Protein 4ER8 (pdb70)

Radius of gyration: 15.3 Å; Cα contacts (8 Å, |Δi|>4): 246; chains: 1; bounding box: 38×40×33 Å

CATH classification: 3.30.70.1290

Structure (mmCIF, N/CA/C/O backbone):
data_4ER8
#
_entry.id   4ER8
#
_cell.length_a   100.830
_cell.length_b   60.300
_cell.length_c   70.780
_cell.angle_alpha   90.00
_cell.angle_beta   90.00
_cell.angle_gamma   90.00
#
_symmetry.space_group_name_H-M   'P 21 21 2'
#
loop_
_entity.id
_entity.type
_entity.pdbx_description
1 polymer 'TnpArep for protein'
2 polymer 'DNA (32-MER)'
3 non-polymer 'NICKEL (II) ION'
4 water water
#
loop_
_atom_site.group_PDB
_atom_site.id
_atom_site.type_symbol
_atom_site.label_atom_id
_atom_site.label_alt_id
_atom_site.label_comp_id
_atom_site.label_asym_id
_atom_site.label_entity_id
_atom_site.label_seq_id
_atom_site.pdbx_PDB_ins_code
_atom_site.Cartn_x
_atom_site.Cartn_y
_atom_site.Cartn_z
_atom_site.occupancy
_atom_site.B_iso_or_equiv
_atom_site.auth_seq_id
_atom_site.auth_comp_id
_atom_site.auth_asym_id
_atom_site.auth_atom_id
_atom_site.pdbx_PDB_model_num
ATOM 1 N N . MET A 1 1 ? 4.561 -32.420 -33.827 1.00 62.43 1 MET A N 1
ATOM 2 C CA . MET A 1 1 ? 5.884 -32.948 -33.361 1.00 62.73 1 MET A CA 1
ATOM 3 C C . MET A 1 1 ? 7.131 -32.202 -33.992 1.00 60.93 1 MET A C 1
ATOM 4 O O . MET A 1 1 ? 7.094 -31.887 -35.223 1.00 61.42 1 MET A O 1
ATOM 9 N N . SER A 1 2 ? 8.191 -31.916 -33.181 1.00 56.89 2 SER A N 1
ATOM 10 C CA . SER A 1 2 ? 9.402 -31.167 -33.660 1.00 53.11 2 SER A CA 1
ATOM 11 C C . SER A 1 2 ? 10.457 -32.062 -34.308 1.00 51.31 2 SER A C 1
ATOM 12 O O . SER A 1 2 ? 10.376 -33.284 -34.172 1.00 50.97 2 SER A O 1
ATOM 15 N N . GLU A 1 3 ? 11.436 -31.470 -35.002 1.00 48.81 3 GLU A N 1
ATOM 16 C CA . GLU A 1 3 ? 12.385 -32.267 -35.796 1.00 47.43 3 GLU A CA 1
ATOM 17 C C . GLU A 1 3 ? 13.791 -31.732 -35.678 1.00 45.42 3 GLU A C 1
ATOM 18 O O . GLU A 1 3 ? 14.722 -32.276 -36.287 1.00 44.80 3 GLU A O 1
ATOM 24 N N . TYR A 1 4 ? 13.970 -30.634 -34.966 1.00 42.91 4 TYR A N 1
ATOM 25 C CA . TYR A 1 4 ? 15.308 -30.058 -34.937 1.00 40.68 4 TYR A CA 1
ATOM 26 C C . TYR A 1 4 ? 16.273 -30.945 -34.142 1.00 40.57 4 TYR A C 1
ATOM 27 O O . TYR A 1 4 ? 15.858 -31.749 -33.288 1.00 40.29 4 TYR A O 1
ATOM 36 N N . ARG A 1 5 ? 17.562 -30.780 -34.422 1.00 39.68 5 ARG A N 1
ATOM 37 C CA . ARG A 1 5 ? 18.586 -31.459 -33.682 1.00 39.47 5 ARG A CA 1
ATOM 38 C C . ARG A 1 5 ? 19.520 -30.434 -33.051 1.00 39.51 5 ARG A C 1
ATOM 39 O O . ARG A 1 5 ? 20.024 -29.565 -33.746 1.00 39.25 5 ARG A O 1
ATOM 47 N N . ARG A 1 6 ? 19.762 -30.537 -31.738 1.00 39.58 6 ARG A N 1
ATOM 48 C CA . ARG A 1 6 ? 20.594 -29.560 -31.072 1.00 39.41 6 ARG A CA 1
ATOM 49 C C . ARG A 1 6 ? 21.954 -29.521 -31.753 1.00 40.69 6 ARG A C 1
ATOM 50 O O . ARG A 1 6 ? 22.523 -30.542 -32.135 1.00 41.32 6 ARG A O 1
ATOM 58 N N . TYR A 1 7 ? 22.466 -28.330 -31.966 1.00 41.19 7 TYR A N 1
ATOM 59 C CA . TYR A 1 7 ? 23.732 -28.241 -32.625 1.00 42.66 7 TYR A CA 1
ATOM 60 C C . TYR A 1 7 ? 24.784 -28.087 -31.512 1.00 41.83 7 TYR A C 1
ATOM 61 O O . TYR A 1 7 ? 24.951 -27.016 -30.929 1.00 41.75 7 TYR A O 1
ATOM 70 N N . TYR A 1 8 ? 25.453 -29.193 -31.195 1.00 40.85 8 TYR A N 1
ATOM 71 C CA . TYR A 1 8 ? 26.408 -29.205 -30.074 1.00 40.36 8 TYR A CA 1
ATOM 72 C C . TYR A 1 8 ? 27.828 -29.037 -30.556 1.00 40.57 8 TYR A C 1
ATOM 73 O O . TYR A 1 8 ? 28.301 -29.784 -31.408 1.00 40.32 8 TYR A O 1
ATOM 82 N N . ILE A 1 9 ? 28.506 -28.035 -30.022 1.00 41.33 9 ILE A N 1
ATOM 83 C CA . ILE A 1 9 ? 29.903 -27.845 -30.382 1.00 42.14 9 ILE A CA 1
ATOM 84 C C . ILE A 1 9 ? 30.585 -27.287 -29.176 1.00 41.84 9 ILE A C 1
ATOM 85 O O . ILE A 1 9 ? 30.110 -26.331 -28.581 1.00 41.35 9 ILE A O 1
ATOM 90 N N . LYS A 1 10 ? 31.694 -27.907 -28.795 1.00 42.53 10 LYS A N 1
ATOM 91 C CA . LYS A 1 10 ? 32.382 -27.466 -27.573 1.00 43.42 10 LYS A CA 1
ATOM 92 C C . LYS A 1 10 ? 32.984 -26.082 -27.756 1.00 42.51 10 LYS A C 1
ATOM 93 O O . LYS A 1 10 ? 33.534 -25.792 -28.800 1.00 42.40 10 LYS A O 1
ATOM 99 N N . GLY A 1 11 ? 32.850 -25.245 -26.727 1.00 42.43 11 GLY A N 1
ATOM 100 C CA . GLY A 1 11 ? 33.301 -23.853 -26.730 1.00 41.69 11 GLY A CA 1
ATOM 101 C C . GLY A 1 11 ? 32.394 -22.884 -27.487 1.00 41.47 11 GLY A C 1
ATOM 102 O O . GLY A 1 11 ? 32.673 -21.686 -27.566 1.00 41.56 11 GLY A O 1
ATOM 103 N N . GLY A 1 12 ? 31.287 -23.407 -28.016 1.00 41.29 12 GLY A N 1
ATOM 104 C CA . GLY A 1 12 ? 30.452 -22.695 -28.965 1.00 39.88 12 GLY A CA 1
ATOM 105 C C . GLY A 1 12 ? 29.689 -21.509 -28.432 1.00 39.04 12 GLY A C 1
ATOM 106 O O . GLY A 1 12 ? 29.552 -21.328 -27.221 1.00 39.12 12 GLY A O 1
ATOM 107 N N . THR A 1 13 ? 29.169 -20.718 -29.367 1.00 37.80 13 THR A N 1
ATOM 108 C CA . THR A 1 13 ? 28.386 -19.570 -29.039 1.00 36.16 13 THR A CA 1
ATOM 109 C C . THR A 1 13 ? 27.031 -19.792 -29.671 1.00 35.99 13 THR A C 1
ATOM 110 O O . THR A 1 13 ? 26.957 -20.309 -30.785 1.00 36.93 13 THR A O 1
ATOM 114 N N . TRP A 1 14 ? 25.957 -19.429 -28.975 1.00 34.87 14 TRP A N 1
ATOM 115 C CA . TRP A 1 14 ? 24.625 -19.617 -29.507 1.00 34.03 14 TRP A CA 1
ATOM 116 C C . TRP A 1 14 ? 23.667 -18.508 -29.081 1.00 34.22 14 TRP A C 1
ATOM 117 O O . TRP A 1 14 ? 23.901 -17.778 -28.093 1.00 33.71 14 TRP A O 1
ATOM 128 N N . PHE A 1 15 ? 22.556 -18.447 -29.823 1.00 33.77 15 PHE A N 1
ATOM 129 C CA . PHE A 1 15 ? 21.467 -17.515 -29.602 1.00 32.43 15 PHE A CA 1
ATOM 130 C C . PHE A 1 15 ? 20.272 -18.365 -29.196 1.00 32.45 15 PHE A C 1
ATOM 131 O O . PHE A 1 15 ? 20.078 -19.447 -29.786 1.00 32.38 15 PHE A O 1
ATOM 139 N N . PHE A 1 16 ? 19.475 -17.885 -28.233 1.00 31.06 16 PHE A N 1
ATOM 140 C CA . PHE A 1 16 ? 18.364 -18.669 -27.711 1.00 31.11 16 PHE A CA 1
ATOM 141 C C . PHE A 1 16 ? 17.162 -17.781 -27.503 1.00 32.10 16 PHE A C 1
ATOM 142 O O . PHE A 1 16 ? 17.308 -16.583 -27.339 1.00 33.01 16 PHE A O 1
ATOM 150 N N . THR A 1 17 ? 15.973 -18.374 -27.504 1.00 32.93 17 THR A N 1
ATOM 151 C CA . THR A 1 17 ? 14.718 -17.649 -27.326 1.00 33.53 17 THR A CA 1
ATOM 152 C C . THR A 1 17 ? 13.940 -18.576 -26.427 1.00 34.98 17 THR A C 1
ATOM 153 O O . THR A 1 17 ? 13.737 -19.781 -26.748 1.00 35.34 17 THR A O 1
ATOM 157 N N . VAL A 1 18 ? 13.553 -18.057 -25.261 1.00 35.47 18 VAL A N 1
ATOM 158 C CA . VAL A 1 18 ? 12.750 -18.829 -24.323 1.00 35.99 18 VAL A CA 1
ATOM 159 C C . VAL A 1 18 ? 11.465 -18.022 -24.063 1.00 37.68 18 VAL A C 1
ATOM 160 O O . VAL A 1 18 ? 11.494 -16.818 -23.718 1.00 38.17 18 VAL A O 1
ATOM 164 N N . ASN A 1 19 ? 10.334 -18.677 -24.286 1.00 38.82 19 ASN A N 1
ATOM 165 C CA . ASN A 1 19 ? 9.056 -18.028 -24.162 1.00 39.32 19 ASN A CA 1
ATOM 166 C C . ASN A 1 19 ? 8.295 -18.560 -22.991 1.00 40.23 19 ASN A C 1
ATOM 167 O O . ASN A 1 19 ? 8.332 -19.750 -22.675 1.00 39.45 19 ASN A O 1
ATOM 172 N N . LEU A 1 20 ? 7.586 -17.644 -22.349 1.00 42.26 20 LEU A N 1
ATOM 173 C CA . LEU A 1 20 ? 6.577 -17.987 -21.382 1.00 43.72 20 LEU A CA 1
ATOM 174 C C . LEU A 1 20 ? 5.396 -18.458 -22.222 1.00 45.46 20 LEU A C 1
ATOM 175 O O . LEU A 1 20 ? 5.136 -17.898 -23.330 1.00 45.29 20 LEU A O 1
ATOM 180 N N . ARG A 1 21 ? 4.724 -19.497 -21.713 1.00 46.97 21 ARG A N 1
ATOM 181 C CA . ARG A 1 21 ? 3.526 -20.090 -22.319 1.00 48.97 21 ARG A CA 1
ATOM 182 C C . ARG A 1 21 ? 2.388 -19.073 -22.568 1.00 49.62 21 ARG A C 1
ATOM 183 O O . ARG A 1 21 ? 1.761 -19.099 -23.613 1.00 49.21 21 ARG A O 1
ATOM 191 N N . ASN A 1 22 ? 2.184 -18.162 -21.614 1.00 51.60 22 ASN A N 1
ATOM 192 C CA . ASN A 1 22 ? 1.069 -17.184 -21.591 1.00 52.72 22 ASN A CA 1
ATOM 193 C C . ASN A 1 22 ? 1.432 -15.775 -22.154 1.00 53.71 22 ASN A C 1
ATOM 194 O O . ASN A 1 22 ? 2.241 -15.031 -21.581 1.00 53.44 22 ASN A O 1
ATOM 199 N N . ARG A 1 23 ? 0.808 -15.435 -23.286 1.00 55.30 23 ARG A N 1
ATOM 200 C CA . ARG A 1 23 ? 1.065 -14.197 -24.018 1.00 56.61 23 ARG A CA 1
ATOM 201 C C . ARG A 1 23 ? 0.877 -12.951 -23.179 1.00 57.16 23 ARG A C 1
ATOM 202 O O . ARG A 1 23 ? 1.611 -11.999 -23.387 1.00 57.89 23 ARG A O 1
ATOM 210 N N . ARG A 1 24 ? -0.130 -12.924 -22.299 1.00 57.27 24 ARG A N 1
ATOM 211 C CA . ARG A 1 24 ? -0.440 -11.718 -21.501 1.00 57.72 24 ARG A CA 1
ATOM 212 C C . ARG A 1 24 ? 0.338 -11.677 -20.176 1.00 57.03 24 ARG A C 1
ATOM 213 O O . ARG A 1 24 ? 0.104 -10.786 -19.354 1.00 57.10 24 ARG A O 1
ATOM 221 N N . SER A 1 25 ? 1.230 -12.641 -19.943 1.00 56.01 25 SER A N 1
ATOM 222 C CA . SER A 1 25 ? 2.026 -12.655 -18.707 1.00 54.98 25 SER A CA 1
ATOM 223 C C . SER A 1 25 ? 2.996 -11.488 -18.638 1.00 54.81 25 SER A C 1
ATOM 224 O O . SER A 1 25 ? 3.381 -10.943 -19.670 1.00 54.95 25 SER A O 1
ATOM 227 N N . GLN A 1 26 ? 3.372 -11.083 -17.426 1.00 55.02 26 GLN A N 1
ATOM 228 C CA . GLN A 1 26 ? 4.413 -10.044 -17.221 1.00 54.85 26 GLN A CA 1
ATOM 229 C C . GLN A 1 26 ? 5.313 -10.477 -16.117 1.00 54.64 26 GLN A C 1
ATOM 230 O O . GLN A 1 26 ? 6.061 -9.678 -15.523 1.00 55.00 26 GLN A O 1
ATOM 236 N N . LEU A 1 27 ? 5.223 -11.770 -15.861 1.00 53.80 27 LEU A N 1
ATOM 237 C CA . LEU A 1 27 ? 5.978 -12.430 -14.874 1.00 53.35 27 LEU A CA 1
ATOM 238 C C . LEU A 1 27 ? 7.508 -12.256 -14.987 1.00 53.60 27 LEU A C 1
ATOM 239 O O . LEU A 1 27 ? 8.178 -12.154 -13.974 1.00 54.24 27 LEU A O 1
ATOM 244 N N . LEU A 1 28 ? 8.090 -12.243 -16.186 1.00 54.21 28 LEU A N 1
ATOM 245 C CA . LEU A 1 28 ? 9.561 -12.204 -16.280 1.00 54.44 28 LEU A CA 1
ATOM 246 C C . LEU A 1 28 ? 10.050 -10.808 -15.877 1.00 55.70 28 LEU A C 1
ATOM 247 O O . LEU A 1 28 ? 11.204 -10.582 -15.488 1.00 54.88 28 LEU A O 1
ATOM 252 N N . THR A 1 29 ? 9.119 -9.878 -15.946 1.00 57.41 29 THR A N 1
ATOM 253 C CA . THR A 1 29 ? 9.402 -8.517 -15.658 1.00 59.30 29 THR A CA 1
ATOM 254 C C . THR A 1 29 ? 9.133 -8.250 -14.170 1.00 60.61 29 THR A C 1
ATOM 255 O O . THR A 1 29 ? 10.063 -7.922 -13.416 1.00 60.80 29 THR A O 1
ATOM 259 N N . THR A 1 30 ? 7.880 -8.456 -13.757 1.00 61.65 30 THR A N 1
ATOM 260 C CA . THR A 1 30 ? 7.452 -8.328 -12.371 1.00 62.14 30 THR A CA 1
ATOM 261 C C . THR A 1 30 ? 8.445 -9.040 -11.439 1.00 62.71 30 THR A C 1
ATOM 262 O O . THR A 1 30 ? 8.986 -8.427 -10.509 1.00 62.91 30 THR A O 1
ATOM 266 N N . GLN A 1 31 ? 8.746 -10.303 -11.728 1.00 62.82 31 GLN A N 1
ATOM 267 C CA . GLN A 1 31 ? 9.704 -11.043 -10.926 1.00 62.87 31 GLN A CA 1
ATOM 268 C C . GLN A 1 31 ? 11.088 -11.020 -11.525 1.00 62.40 31 GLN A C 1
ATOM 269 O O . GLN A 1 31 ? 11.854 -11.988 -11.420 1.00 62.30 31 GLN A O 1
ATOM 275 N N . TYR A 1 32 ? 11.437 -9.894 -12.120 1.00 61.89 32 TYR A N 1
ATOM 276 C CA . TYR A 1 32 ? 12.783 -9.739 -12.641 1.00 62.29 32 TYR A CA 1
ATOM 277 C C . TYR A 1 32 ? 13.866 -10.325 -11.717 1.00 62.20 32 TYR A C 1
ATOM 278 O O . TYR A 1 32 ? 14.807 -10.991 -12.168 1.00 62.28 32 TYR A O 1
ATOM 287 N N . GLN A 1 33 ? 13.694 -10.079 -10.424 1.00 62.16 33 GLN A N 1
ATOM 288 C CA . GLN A 1 33 ? 14.649 -10.425 -9.389 1.00 61.95 33 GLN A CA 1
ATOM 289 C C . GLN A 1 33 ? 14.863 -11.909 -9.246 1.00 61.28 33 GLN A C 1
ATOM 290 O O . GLN A 1 33 ? 16.001 -12.356 -9.270 1.00 60.77 33 GLN A O 1
ATOM 296 N N . MET A 1 34 ? 13.782 -12.672 -9.091 1.00 60.92 34 MET A N 1
ATOM 297 C CA . MET A 1 34 ? 13.894 -14.137 -9.053 1.00 60.85 34 MET A CA 1
ATOM 298 C C . MET A 1 34 ? 14.617 -14.618 -10.291 1.00 60.02 34 MET A C 1
ATOM 299 O O . MET A 1 34 ? 15.500 -15.476 -10.191 1.00 59.64 34 MET A O 1
ATOM 304 N N . LEU A 1 35 ? 14.260 -14.053 -11.452 1.00 58.67 35 LEU A N 1
ATOM 305 C CA . LEU A 1 35 ? 14.914 -14.452 -12.697 1.00 57.54 35 LEU A CA 1
ATOM 306 C C . LEU A 1 35 ? 16.388 -14.200 -12.602 1.00 57.81 35 LEU A C 1
ATOM 307 O O . LEU A 1 35 ? 17.186 -15.135 -12.687 1.00 57.51 35 LEU A O 1
ATOM 312 N N . ARG A 1 36 ? 16.743 -12.933 -12.409 1.00 58.33 36 ARG A N 1
ATOM 313 C CA . ARG A 1 36 ? 18.132 -12.562 -12.232 1.00 59.05 36 ARG A CA 1
ATOM 314 C C . ARG A 1 36 ? 18.785 -13.558 -11.284 1.00 59.44 36 ARG A C 1
ATOM 315 O O . ARG A 1 36 ? 19.829 -14.144 -11.612 1.00 60.00 36 ARG A O 1
ATOM 323 N N . HIS A 1 37 ? 18.136 -13.798 -10.142 1.00 59.19 37 HIS A N 1
ATOM 324 C CA . HIS A 1 37 ? 18.693 -14.677 -9.125 1.00 59.38 37 HIS A CA 1
ATOM 325 C C . HIS A 1 37 ? 18.973 -16.084 -9.655 1.00 57.52 37 HIS A C 1
ATOM 326 O O . HIS A 1 37 ? 20.080 -16.596 -9.505 1.00 57.23 37 HIS A O 1
ATOM 333 N N . ALA A 1 38 ? 17.992 -16.651 -10.351 1.00 55.97 38 ALA A N 1
ATOM 334 C CA . ALA A 1 38 ? 18.078 -17.989 -10.959 1.00 54.23 38 ALA A CA 1
ATOM 335 C C . ALA A 1 38 ? 19.250 -18.182 -11.904 1.00 53.28 38 ALA A C 1
ATOM 336 O O . ALA A 1 38 ? 19.972 -19.187 -11.817 1.00 53.06 38 ALA A O 1
ATOM 338 N N . ILE A 1 39 ? 19.439 -17.226 -12.806 1.00 52.29 39 ILE A N 1
ATOM 339 C CA . ILE A 1 39 ? 20.528 -17.296 -13.785 1.00 51.60 39 ILE A CA 1
ATOM 340 C C . ILE A 1 39 ? 21.856 -17.277 -13.057 1.00 52.24 39 ILE A C 1
ATOM 341 O O . ILE A 1 39 ? 22.776 -18.022 -13.406 1.00 51.08 39 ILE A O 1
ATOM 346 N N . ILE A 1 40 ? 21.937 -16.415 -12.041 1.00 53.61 40 ILE A N 1
ATOM 347 C CA . ILE A 1 40 ? 23.095 -16.347 -11.138 1.00 55.12 40 ILE A CA 1
ATOM 348 C C . ILE A 1 40 ? 23.450 -17.708 -10.511 1.00 55.45 40 ILE A C 1
ATOM 349 O O . ILE A 1 40 ? 24.603 -18.166 -10.607 1.00 55.30 40 ILE A O 1
ATOM 354 N N . LYS A 1 41 ? 22.456 -18.346 -9.882 1.00 56.06 41 LYS A N 1
ATOM 355 C CA . LYS A 1 41 ? 22.664 -19.642 -9.219 1.00 57.42 41 LYS A CA 1
ATOM 356 C C . LYS A 1 41 ? 23.249 -20.671 -10.180 1.00 57.11 41 LYS A C 1
ATOM 357 O O . LYS A 1 41 ? 24.175 -21.398 -9.826 1.00 57.36 41 LYS A O 1
ATOM 363 N N . VAL A 1 42 ? 22.708 -20.704 -11.400 1.00 57.49 42 VAL A N 1
ATOM 364 C CA . VAL A 1 42 ? 23.091 -21.696 -12.420 1.00 57.50 42 VAL A CA 1
ATOM 365 C C . VAL A 1 42 ? 24.459 -21.368 -13.025 1.00 57.70 42 VAL A C 1
ATOM 366 O O . VAL A 1 42 ? 25.293 -22.263 -13.261 1.00 57.55 42 VAL A O 1
ATOM 370 N N . LYS A 1 43 ? 24.684 -20.075 -13.257 1.00 58.05 43 LYS A N 1
ATOM 371 C CA . LYS A 1 43 ? 25.909 -19.603 -13.880 1.00 58.28 43 LYS A CA 1
ATOM 372 C C . LYS A 1 43 ? 27.091 -20.008 -13.033 1.00 59.07 43 LYS A C 1
ATOM 373 O O . LYS A 1 43 ? 28.089 -20.519 -13.570 1.00 58.57 43 LYS A O 1
ATOM 379 N N . ARG A 1 44 ? 26.955 -19.798 -11.717 1.00 60.23 44 ARG A N 1
ATOM 380 C CA . ARG A 1 44 ? 27.952 -20.242 -10.718 1.00 62.30 44 ARG A CA 1
ATOM 381 C C . ARG A 1 44 ? 28.313 -21.740 -10.860 1.00 62.32 44 ARG A C 1
ATOM 382 O O . ARG A 1 44 ? 29.496 -22.098 -10.954 1.00 62.38 44 ARG A O 1
ATOM 390 N N . ASP A 1 45 ? 27.292 -22.601 -10.919 1.00 6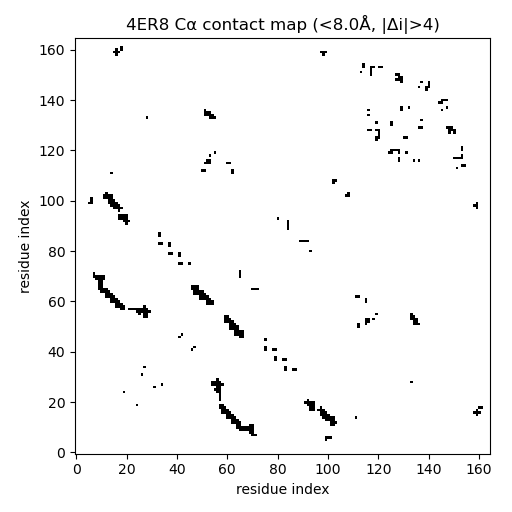2.29 45 ASP A N 1
ATOM 391 C CA . ASP A 1 45 ? 27.497 -24.057 -10.936 1.00 62.11 45 ASP A CA 1
ATOM 392 C C . ASP A 1 45 ? 27.988 -24.611 -12.282 1.00 60.93 45 ASP A C 1
ATOM 393 O O . ASP A 1 45 ? 28.683 -25.635 -12.340 1.00 59.92 45 ASP A O 1
ATOM 398 N N . ARG A 1 46 ? 27.629 -23.921 -13.362 1.00 60.25 46 ARG A N 1
ATOM 399 C CA . ARG A 1 46 ? 28.011 -24.351 -14.707 1.00 59.14 46 ARG A CA 1
ATOM 400 C C . ARG A 1 46 ? 28.398 -23.106 -15.453 1.00 58.87 46 ARG A C 1
ATOM 401 O O . ARG A 1 46 ? 27.561 -22.510 -16.126 1.00 59.37 46 ARG A O 1
ATOM 409 N N . PRO A 1 47 ? 29.661 -22.668 -15.303 1.00 58.12 47 PRO A N 1
ATOM 410 C CA . PRO A 1 47 ? 30.066 -21.360 -15.864 1.00 57.12 47 PRO A CA 1
ATOM 411 C C . PRO A 1 47 ? 29.718 -21.161 -17.347 1.00 55.47 47 PRO A C 1
ATOM 412 O O . PRO A 1 47 ? 29.807 -22.097 -18.152 1.00 55.40 47 PRO A O 1
ATOM 416 N N . PHE A 1 48 ? 29.287 -19.951 -17.690 1.00 53.56 48 PHE A N 1
ATOM 417 C CA . PHE A 1 48 ? 29.226 -19.534 -19.105 1.00 51.59 48 PHE A CA 1
ATOM 418 C C . PHE A 1 48 ? 29.368 -18.022 -19.215 1.00 51.03 48 PHE A C 1
ATOM 419 O O . PHE A 1 48 ? 29.278 -17.325 -18.210 1.00 50.75 48 PHE A O 1
ATOM 427 N N . GLU A 1 49 ? 29.581 -17.529 -20.434 1.00 50.31 49 GLU A N 1
ATOM 428 C CA . GLU A 1 49 ? 29.615 -16.094 -20.667 1.00 50.18 49 GLU A CA 1
ATOM 429 C C . GLU A 1 49 ? 28.306 -15.608 -21.319 1.00 48.75 49 GLU A C 1
ATOM 430 O O . GLU A 1 49 ? 27.897 -16.116 -22.377 1.00 49.01 49 GLU A O 1
ATOM 436 N N . ILE A 1 50 ? 27.644 -14.663 -20.655 1.00 46.45 50 ILE A N 1
ATOM 437 C CA . ILE A 1 50 ? 26.508 -13.973 -21.220 1.00 44.41 50 ILE A CA 1
ATOM 438 C C . ILE A 1 50 ? 27.005 -12.896 -22.188 1.00 44.19 50 ILE A C 1
ATOM 439 O O . ILE A 1 50 ? 27.356 -11.790 -21.765 1.00 43.22 50 ILE A O 1
ATOM 444 N N . ASN A 1 51 ? 27.019 -13.221 -23.484 1.00 43.85 51 ASN A N 1
ATOM 445 C CA . ASN A 1 51 ? 27.342 -12.255 -24.519 1.00 43.78 51 ASN A CA 1
ATOM 446 C C . ASN A 1 51 ? 26.272 -11.163 -24.550 1.00 43.77 51 ASN A C 1
ATOM 447 O O . ASN A 1 51 ? 26.606 -9.963 -24.557 1.00 44.74 51 ASN A O 1
ATOM 452 N N . ALA A 1 52 ? 25.001 -11.570 -24.540 1.00 42.53 52 ALA A N 1
ATOM 453 C CA . ALA A 1 52 ? 23.917 -10.623 -24.416 1.00 41.97 52 ALA A CA 1
ATOM 454 C C . ALA A 1 52 ? 22.606 -11.254 -23.948 1.00 41.62 52 ALA A C 1
ATOM 455 O O . ALA A 1 52 ? 22.406 -12.453 -24.088 1.00 41.41 52 ALA A O 1
ATOM 457 N N . TRP A 1 53 ? 21.707 -10.431 -23.411 1.00 40.59 53 TRP A N 1
ATOM 458 C CA . TRP A 1 53 ? 20.442 -10.953 -22.966 1.00 40.70 53 TRP A CA 1
ATOM 459 C C . TRP A 1 53 ? 19.403 -9.825 -22.897 1.00 4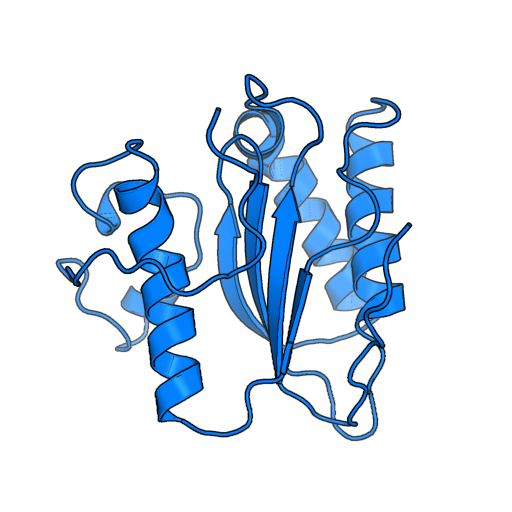0.72 53 TRP A C 1
ATOM 460 O O . TRP A 1 53 ? 19.741 -8.745 -22.442 1.00 41.04 53 TRP A O 1
ATOM 471 N N . VAL A 1 54 ? 18.183 -10.050 -23.402 1.00 40.39 54 VAL A N 1
ATOM 472 C CA . VAL A 1 54 ? 17.024 -9.247 -23.001 1.00 41.08 54 VAL A CA 1
ATOM 473 C C . VAL A 1 54 ? 16.008 -10.104 -22.269 1.00 42.05 54 VAL A C 1
ATOM 474 O O . VAL A 1 54 ? 15.817 -11.289 -22.573 1.00 42.59 54 VAL A O 1
ATOM 478 N N . VAL A 1 55 ? 15.291 -9.465 -21.364 1.00 41.93 55 VAL A N 1
ATOM 479 C CA . VAL A 1 55 ? 14.108 -10.058 -20.793 1.00 41.30 55 VAL A CA 1
ATOM 480 C C . VAL A 1 55 ? 12.902 -9.212 -21.166 1.00 41.25 55 VAL A C 1
ATOM 481 O O . VAL A 1 55 ? 12.877 -8.003 -20.967 1.00 40.22 55 VAL A O 1
ATOM 485 N N . LEU A 1 56 ? 11.886 -9.856 -21.690 1.00 41.40 56 LEU A N 1
ATOM 486 C CA . LEU A 1 56 ? 10.688 -9.130 -21.965 1.00 42.23 56 LEU A CA 1
ATOM 487 C C . LEU A 1 56 ? 9.710 -9.591 -20.907 1.00 43.26 56 LEU A C 1
ATOM 488 O O . LEU A 1 56 ? 10.064 -10.471 -20.100 1.00 44.02 56 LEU A O 1
ATOM 493 N N . PRO A 1 57 ? 8.514 -8.979 -20.846 1.00 43.58 57 PRO A N 1
ATOM 494 C CA . PRO A 1 57 ? 7.625 -9.424 -19.782 1.00 44.15 57 PRO A CA 1
ATOM 495 C C . PRO A 1 57 ? 7.299 -10.889 -19.923 1.00 44.45 57 PRO A C 1
ATOM 496 O O . PRO A 1 57 ? 7.207 -11.581 -18.913 1.00 45.21 57 PRO A O 1
ATOM 500 N N . GLU A 1 58 ? 7.188 -11.381 -21.156 1.00 44.21 58 GLU A N 1
ATOM 501 C CA . GLU A 1 58 ? 6.773 -12.783 -21.378 1.00 44.31 58 GLU A CA 1
ATOM 502 C C . GLU A 1 58 ? 7.687 -13.704 -22.201 1.00 43.32 58 GLU A C 1
ATOM 503 O O . GLU A 1 58 ? 7.242 -14.778 -22.591 1.00 44.19 58 GLU A O 1
ATOM 509 N N . HIS A 1 59 ? 8.933 -13.314 -22.463 1.00 41.83 59 HIS A N 1
ATOM 510 C CA . HIS A 1 59 ? 9.902 -14.162 -23.170 1.00 39.70 59 HIS A CA 1
ATOM 511 C C . HIS A 1 59 ? 11.243 -13.478 -23.124 1.00 39.80 59 HIS A C 1
ATOM 512 O O . HIS A 1 59 ? 11.339 -12.316 -22.711 1.00 40.02 59 HIS A O 1
ATOM 519 N N . MET A 1 60 ? 12.284 -14.177 -23.540 1.00 38.80 60 MET A N 1
ATOM 520 C CA . MET A 1 60 ? 13.587 -13.592 -23.514 1.00 38.43 60 MET A CA 1
ATOM 521 C C . MET A 1 60 ? 14.376 -14.168 -24.657 1.00 38.32 60 MET A C 1
ATOM 522 O O . MET A 1 60 ? 14.049 -15.257 -25.147 1.00 39.58 60 MET A O 1
ATOM 527 N N . HIS A 1 61 ? 15.389 -13.427 -25.098 1.00 36.91 61 HIS A N 1
ATOM 528 C CA . HIS A 1 61 ? 16.335 -13.874 -26.090 1.00 35.27 61 HIS A CA 1
ATOM 529 C C . HIS A 1 61 ? 17.704 -13.665 -25.524 1.00 34.96 61 HIS A C 1
ATOM 530 O O . HIS A 1 61 ? 17.927 -12.672 -24.825 1.00 34.79 61 HIS A O 1
ATOM 537 N N . CYS A 1 62 ? 18.651 -14.539 -25.833 1.00 34.31 62 CYS A N 1
ATOM 538 C CA . CYS A 1 62 ? 20.006 -14.268 -25.345 1.00 35.42 62 CYS A CA 1
ATOM 539 C C . CYS A 1 62 ? 21.125 -14.970 -26.131 1.00 34.87 62 CYS A C 1
ATOM 540 O O . CYS A 1 62 ? 20.867 -15.843 -26.951 1.00 34.91 62 CYS A O 1
ATOM 543 N N . ILE A 1 63 ? 22.366 -14.561 -25.891 1.00 35.58 63 ILE A N 1
ATOM 544 C CA . ILE A 1 63 ? 23.556 -15.214 -26.481 1.00 35.97 63 ILE A CA 1
ATOM 545 C C . ILE A 1 63 ? 24.576 -15.688 -25.435 1.00 35.85 63 ILE A C 1
ATOM 546 O O . ILE A 1 63 ? 24.986 -14.894 -24.575 1.00 35.53 63 ILE A O 1
ATOM 551 N N . TRP A 1 64 ? 24.965 -16.961 -25.507 1.00 35.58 64 TRP A N 1
ATOM 552 C CA . TRP A 1 64 ? 25.960 -17.532 -24.565 1.00 36.96 64 TRP A CA 1
ATOM 553 C C . TRP A 1 64 ? 27.177 -18.064 -25.274 1.00 37.77 64 TRP A C 1
ATOM 554 O O . TRP A 1 64 ? 27.121 -18.463 -26.439 1.00 37.55 64 TRP A O 1
ATOM 565 N N . THR A 1 65 ? 28.273 -18.126 -24.548 1.00 39.59 65 THR A N 1
ATOM 566 C CA . THR A 1 65 ? 29.478 -18.756 -25.059 1.00 41.73 65 THR A CA 1
ATOM 567 C C . THR A 1 65 ? 29.919 -19.656 -23.938 1.00 43.25 65 THR A C 1
ATOM 568 O O . THR A 1 65 ? 30.080 -19.208 -22.796 1.00 43.86 65 THR A O 1
ATOM 572 N N . LEU A 1 66 ? 30.102 -20.923 -24.251 1.00 44.55 66 LEU A N 1
ATOM 573 C CA . LEU A 1 66 ? 30.401 -21.883 -23.215 1.00 46.32 66 LEU A CA 1
ATOM 574 C C . LEU A 1 66 ? 31.917 -22.123 -23.131 1.00 47.68 66 LEU A C 1
ATOM 575 O O . LEU A 1 66 ? 32.622 -21.989 -24.144 1.00 48.38 66 LEU A O 1
ATOM 580 N N . PRO A 1 67 ? 32.405 -22.505 -21.931 1.00 48.53 67 PRO A N 1
ATOM 581 C CA . PRO A 1 67 ? 33.784 -22.828 -21.630 1.00 49.00 67 PRO A CA 1
ATOM 582 C C . PRO A 1 67 ? 34.391 -23.755 -22.664 1.00 49.81 67 PRO A C 1
ATOM 583 O O . PRO A 1 67 ? 33.673 -24.404 -23.422 1.00 50.14 67 PRO A O 1
ATOM 587 N N . GLU A 1 68 ? 35.714 -23.815 -22.710 1.00 50.77 68 GLU A N 1
ATOM 588 C CA . GLU A 1 68 ? 36.372 -24.693 -23.666 1.00 51.20 68 GLU A CA 1
ATOM 589 C C . GLU A 1 68 ? 35.974 -26.105 -23.275 1.00 49.83 68 GLU A C 1
ATOM 590 O O . GLU A 1 68 ? 35.785 -26.372 -22.101 1.00 49.51 68 GLU A O 1
ATOM 596 N N . GLY A 1 69 ? 35.807 -26.983 -24.253 1.00 49.03 69 GLY A N 1
ATOM 597 C CA . GLY A 1 69 ? 35.425 -28.380 -23.989 1.00 48.81 69 GLY A CA 1
ATOM 598 C C . GLY A 1 69 ? 33.986 -28.647 -23.546 1.00 48.78 69 GLY A C 1
ATOM 599 O O . GLY A 1 69 ? 33.625 -29.788 -23.325 1.00 48.92 69 GLY A O 1
ATOM 600 N N . ASP A 1 70 ? 33.167 -27.603 -23.437 1.00 48.49 70 ASP A N 1
ATOM 601 C CA . ASP A 1 70 ? 31.821 -27.683 -22.875 1.00 48.21 70 ASP A CA 1
ATOM 602 C C . ASP A 1 70 ? 30.783 -27.367 -23.986 1.00 48.42 70 ASP A C 1
ATOM 603 O O . ASP A 1 70 ? 30.815 -26.285 -24.582 1.00 48.27 70 ASP A O 1
ATOM 608 N N . ASP A 1 71 ? 29.879 -28.312 -24.267 1.00 47.28 71 ASP A N 1
ATOM 609 C CA . ASP A 1 71 ? 28.839 -28.094 -25.264 1.00 46.32 71 ASP A CA 1
ATOM 610 C C . ASP A 1 71 ? 27.418 -28.059 -24.665 1.00 45.39 71 ASP A C 1
ATOM 611 O O . ASP A 1 71 ? 26.427 -28.019 -25.395 1.00 45.56 71 ASP A O 1
ATOM 616 N N . ASP A 1 72 ? 27.308 -28.039 -23.342 1.00 44.17 72 ASP A N 1
ATOM 617 C CA . ASP A 1 72 ? 26.048 -28.409 -22.707 1.00 42.63 72 ASP A CA 1
ATOM 618 C C . ASP A 1 72 ? 25.170 -27.255 -22.286 1.00 40.88 72 ASP A C 1
ATOM 619 O O . ASP A 1 72 ? 24.960 -27.030 -21.086 1.00 40.85 72 ASP A O 1
ATOM 624 N N . PHE A 1 73 ? 24.615 -26.538 -23.263 1.00 38.36 73 PHE A N 1
ATOM 625 C CA . PHE A 1 73 ? 23.594 -25.521 -22.936 1.00 36.26 73 PHE A CA 1
ATOM 626 C C . PHE A 1 73 ? 22.274 -26.136 -22.447 1.00 35.80 73 PHE A C 1
ATOM 627 O O . PHE A 1 73 ? 21.476 -25.462 -21.811 1.00 35.26 73 PHE A O 1
ATOM 635 N N . SER A 1 74 ? 22.055 -27.410 -22.742 1.00 35.32 74 SER A N 1
ATOM 636 C CA . SER A 1 74 ? 20.804 -28.067 -22.379 1.00 36.27 74 SER A CA 1
ATOM 637 C C . SER A 1 74 ? 20.582 -28.046 -20.874 1.00 37.42 74 SER A C 1
ATOM 638 O O . SER A 1 74 ? 19.599 -27.447 -20.361 1.00 37.06 74 SER A O 1
ATOM 641 N N . SER A 1 75 ? 21.534 -28.643 -20.164 1.00 38.14 75 SER A N 1
ATOM 642 C CA . SER A 1 75 ? 21.498 -28.619 -18.695 1.00 39.11 75 SER A CA 1
ATOM 643 C C . SER A 1 75 ? 21.292 -27.221 -18.191 1.00 39.65 75 SER A C 1
ATOM 644 O O . SER A 1 75 ? 20.409 -26.965 -17.366 1.00 40.18 75 SER A O 1
ATOM 647 N N . ARG A 1 76 ? 22.106 -26.301 -18.703 1.00 40.33 76 ARG A N 1
ATOM 648 C CA . ARG A 1 76 ? 22.071 -24.960 -18.203 1.00 41.47 76 ARG A CA 1
ATOM 649 C C . ARG A 1 76 ? 20.665 -24.389 -18.300 1.00 42.17 76 ARG A C 1
ATOM 650 O O . ARG A 1 76 ? 20.198 -23.792 -17.351 1.00 42.63 76 ARG A O 1
ATOM 658 N N . TRP A 1 77 ? 19.964 -24.615 -19.419 1.00 42.79 77 TRP A N 1
ATOM 659 C CA . TRP A 1 77 ? 18.636 -24.061 -19.568 1.00 42.77 77 TRP A CA 1
ATOM 660 C C . TRP A 1 77 ? 17.703 -24.827 -18.688 1.00 43.24 77 TRP A C 1
ATOM 661 O O . TRP A 1 77 ? 16.693 -24.290 -18.213 1.00 43.34 77 TRP A O 1
ATOM 672 N N . ARG A 1 78 ? 18.001 -26.098 -18.481 1.00 43.57 78 ARG A N 1
ATOM 673 C CA . ARG A 1 78 ? 17.057 -26.887 -17.713 1.00 44.39 78 ARG A CA 1
ATOM 674 C C . ARG A 1 78 ? 17.058 -26.402 -16.281 1.00 45.12 78 ARG A C 1
ATOM 675 O O . ARG A 1 78 ? 15.989 -26.205 -15.679 1.00 44.80 78 ARG A O 1
ATOM 683 N N . GLU A 1 79 ? 18.248 -26.140 -15.757 1.00 45.72 79 GLU A N 1
ATOM 684 C CA . GLU A 1 79 ? 18.303 -25.644 -14.413 1.00 47.21 79 GLU A CA 1
ATOM 685 C C . GLU A 1 79 ? 17.681 -24.254 -14.332 1.00 48.64 79 GLU A C 1
ATOM 686 O O . GLU A 1 79 ? 16.862 -23.991 -13.445 1.00 50.57 79 GLU A O 1
ATOM 692 N N . ILE A 1 80 ? 17.982 -23.364 -15.278 1.00 48.77 80 ILE A N 1
ATOM 693 C CA . ILE A 1 80 ? 17.461 -21.996 -15.149 1.00 48.59 80 ILE A CA 1
ATOM 694 C C . ILE A 1 80 ? 15.957 -21.958 -15.040 1.00 49.56 80 ILE A C 1
ATOM 695 O O . ILE A 1 80 ? 15.426 -21.374 -14.113 1.00 50.31 80 ILE A O 1
ATOM 700 N N . LYS A 1 81 ? 15.262 -22.577 -15.985 1.00 51.22 81 LYS A N 1
ATOM 701 C CA . LYS A 1 81 ? 13.787 -22.552 -15.998 1.00 51.85 81 LYS A CA 1
ATOM 702 C C . LYS A 1 81 ? 13.334 -23.235 -14.754 1.00 52.73 81 LYS A C 1
ATOM 703 O O . LYS A 1 81 ? 12.302 -22.882 -14.219 1.00 52.80 81 LYS A O 1
ATOM 709 N N . LYS A 1 82 ? 14.117 -24.203 -14.276 1.00 54.42 82 LYS A N 1
ATOM 710 C CA . LYS A 1 82 ? 13.735 -24.915 -13.042 1.00 56.23 82 LYS A CA 1
ATOM 711 C C . LYS A 1 82 ? 13.786 -24.005 -11.813 1.00 57.30 82 LYS A C 1
ATOM 712 O O . LYS A 1 82 ? 12.759 -23.833 -11.155 1.00 57.16 82 LYS A O 1
ATOM 718 N N . GLN A 1 83 ? 14.950 -23.405 -11.522 1.00 58.88 83 GLN A N 1
ATOM 719 C CA . GLN A 1 83 ? 15.054 -22.465 -10.389 1.00 60.99 83 GLN A CA 1
ATOM 720 C C . GLN A 1 83 ? 13.934 -21.467 -10.423 1.00 61.41 83 GLN A C 1
ATOM 721 O O . GLN A 1 83 ? 13.230 -21.295 -9.458 1.00 62.80 83 GLN A O 1
ATOM 727 N N . PHE A 1 84 ? 13.754 -20.800 -11.543 1.00 62.37 84 PHE A N 1
ATOM 728 C CA . PHE A 1 84 ? 12.746 -19.767 -11.588 1.00 62.89 84 PHE A CA 1
ATOM 729 C C . PHE A 1 84 ? 11.332 -20.320 -11.405 1.00 64.14 84 PHE A C 1
ATOM 730 O O . PHE A 1 84 ? 10.486 -19.661 -10.780 1.00 64.54 84 PHE A O 1
ATOM 738 N N . THR A 1 85 ? 11.064 -21.511 -11.940 1.00 65.65 85 THR A N 1
ATOM 739 C CA . THR A 1 85 ? 9.762 -22.147 -11.716 1.00 67.31 85 THR A CA 1
ATOM 740 C C . THR A 1 85 ? 9.552 -22.392 -10.208 1.00 69.00 85 THR A C 1
ATOM 741 O O . THR A 1 85 ? 8.485 -22.076 -9.656 1.00 69.00 85 THR A O 1
ATOM 745 N N . HIS A 1 86 ? 10.605 -22.897 -9.555 1.00 70.77 86 HIS A N 1
ATOM 746 C CA . HIS A 1 86 ? 10.638 -23.146 -8.112 1.00 72.76 86 HIS A CA 1
ATOM 747 C C . HIS A 1 86 ? 10.374 -21.868 -7.336 1.00 72.75 86 HIS A C 1
ATOM 748 O O . HIS A 1 86 ? 9.398 -21.784 -6.577 1.00 72.96 86 HIS A O 1
ATOM 755 N N . ALA A 1 87 ? 11.240 -20.879 -7.559 1.00 72.58 87 ALA A N 1
ATOM 756 C CA . ALA A 1 87 ? 11.201 -19.610 -6.845 1.00 72.47 87 ALA A CA 1
ATOM 757 C C . ALA A 1 87 ? 9.819 -18.942 -6.818 1.00 72.34 87 ALA A C 1
ATOM 758 O O . ALA A 1 87 ? 9.398 -18.445 -5.775 1.00 72.91 87 ALA A O 1
ATOM 760 N N . CYS A 1 88 ? 9.106 -18.937 -7.936 1.00 71.87 88 CYS A N 1
ATOM 761 C CA . CYS A 1 88 ? 7.813 -18.263 -7.956 1.00 72.11 88 CYS A CA 1
ATOM 762 C C . CYS A 1 88 ? 6.667 -19.236 -7.742 1.00 71.39 88 CYS A C 1
ATOM 763 O O . CYS A 1 88 ? 5.498 -18.848 -7.795 1.00 71.25 88 CYS A O 1
ATOM 766 N N . GLY A 1 89 ? 7.022 -20.498 -7.514 1.00 70.89 89 GLY A N 1
ATOM 767 C CA . GLY A 1 89 ? 6.071 -21.551 -7.160 1.00 70.13 89 GLY A CA 1
ATOM 768 C C . GLY A 1 89 ? 4.927 -21.772 -8.133 1.00 69.68 89 GLY A C 1
ATOM 769 O O . GLY A 1 89 ? 3.954 -22.455 -7.796 1.00 69.95 89 GLY A O 1
ATOM 770 N N . LEU A 1 90 ? 5.027 -21.199 -9.333 1.00 68.77 90 LEU A N 1
ATOM 771 C CA . LEU A 1 90 ? 3.995 -21.389 -10.368 1.00 67.70 90 LEU A CA 1
ATOM 772 C C . LEU A 1 90 ? 4.305 -22.633 -11.195 1.00 67.02 90 LEU A C 1
ATOM 773 O O . LEU A 1 90 ? 5.459 -23.061 -11.263 1.00 67.66 90 LEU A O 1
ATOM 778 N N . LYS A 1 91 ? 3.288 -23.251 -11.781 1.00 65.78 91 LYS A N 1
ATOM 779 C CA . LYS A 1 91 ? 3.508 -24.532 -12.467 1.00 65.02 91 LYS A CA 1
ATOM 780 C C . LYS A 1 91 ? 3.275 -24.356 -13.944 1.00 63.59 91 LYS A C 1
ATOM 781 O O . LYS A 1 91 ? 2.349 -23.622 -14.332 1.00 63.00 91 LYS A O 1
ATOM 787 N N . ASN A 1 92 ? 4.115 -25.020 -14.757 1.00 61.93 92 ASN A N 1
ATOM 788 C CA . ASN A 1 92 ? 3.914 -25.082 -16.208 1.00 59.93 92 ASN A CA 1
ATOM 789 C C . ASN A 1 92 ? 3.858 -23.708 -16.909 1.00 57.81 92 ASN A C 1
ATOM 790 O O . ASN A 1 92 ? 3.016 -23.456 -17.769 1.00 57.11 92 ASN A O 1
ATOM 795 N N . ILE A 1 93 ? 4.768 -22.821 -16.547 1.00 55.61 93 ILE A N 1
ATOM 796 C CA . ILE A 1 93 ? 4.782 -21.491 -17.154 1.00 53.46 93 ILE A CA 1
ATOM 797 C C . ILE A 1 93 ? 5.520 -21.401 -18.497 1.00 51.82 93 ILE A C 1
ATOM 798 O O . ILE A 1 93 ? 5.173 -20.567 -19.319 1.00 51.93 93 ILE A O 1
ATOM 803 N N . TRP A 1 94 ? 6.529 -22.253 -18.695 1.00 49.30 94 TRP A N 1
ATOM 804 C CA . TRP A 1 94 ? 7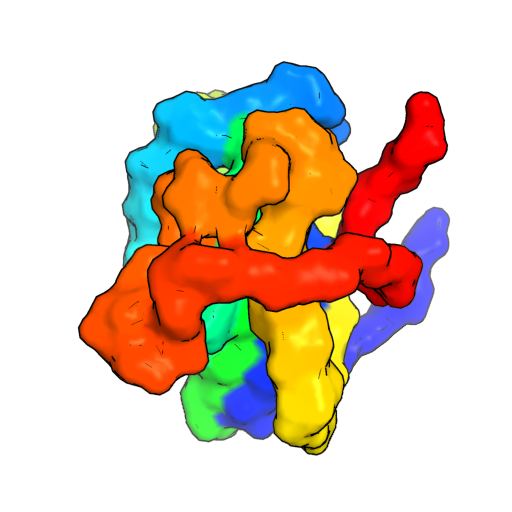.432 -22.186 -19.850 1.00 46.77 94 TRP A CA 1
ATOM 805 C C . TRP A 1 94 ? 6.886 -22.770 -21.133 1.00 44.38 94 TRP A C 1
ATOM 806 O O . TRP A 1 94 ? 6.325 -23.846 -21.109 1.00 43.85 94 TRP A O 1
ATOM 817 N N . GLN A 1 95 ? 7.095 -22.117 -22.271 1.00 41.93 95 GLN A N 1
ATOM 818 C CA . GLN A 1 95 ? 7.057 -22.900 -23.509 1.00 40.04 95 GLN A CA 1
ATOM 819 C C . GLN A 1 95 ? 8.141 -24.000 -23.417 1.00 39.37 95 GLN A C 1
ATOM 820 O O . GLN A 1 95 ? 9.292 -23.736 -23.089 1.00 40.00 95 GLN A O 1
ATOM 826 N N . PRO A 1 96 ? 7.744 -25.255 -23.618 1.00 38.66 96 PRO A N 1
ATOM 827 C CA . PRO A 1 96 ? 8.701 -26.339 -23.521 1.00 38.18 96 PRO A CA 1
ATOM 828 C C . PRO A 1 96 ? 9.926 -26.095 -24.399 1.00 37.88 96 PRO A C 1
ATOM 829 O O . PRO A 1 96 ? 9.851 -25.414 -25.434 1.00 37.13 96 PRO A O 1
ATOM 833 N N . ARG A 1 97 ? 11.035 -26.692 -23.979 1.00 37.45 97 ARG A N 1
ATOM 834 C CA . ARG A 1 97 ? 12.340 -26.481 -24.571 1.00 36.02 97 ARG A CA 1
ATOM 835 C C . ARG A 1 97 ? 12.552 -25.001 -24.929 1.00 35.65 97 ARG A C 1
ATOM 836 O O . ARG A 1 97 ? 12.184 -24.128 -24.142 1.00 33.68 97 ARG A O 1
ATOM 844 N N . PHE A 1 98 ? 13.165 -24.734 -26.087 1.00 36.10 98 PHE A N 1
ATOM 845 C CA . PHE A 1 98 ? 13.642 -23.396 -26.457 1.00 36.36 98 PHE A CA 1
ATOM 846 C C . PHE A 1 98 ? 14.265 -23.424 -27.861 1.00 37.08 98 PHE A C 1
ATOM 847 O O . PHE A 1 98 ? 14.671 -24.490 -28.351 1.00 37.86 98 PHE A O 1
ATOM 855 N N . TRP A 1 99 ? 14.373 -22.246 -28.485 1.00 36.32 99 TRP A N 1
ATOM 856 C CA . TRP A 1 99 ? 14.981 -22.109 -29.781 1.00 35.61 99 TRP A CA 1
ATOM 857 C C . TRP A 1 99 ? 16.474 -21.901 -29.631 1.00 35.78 99 TRP A C 1
ATOM 858 O O . TRP A 1 99 ? 16.897 -21.110 -28.804 1.00 35.66 99 TRP A O 1
ATOM 869 N N . GLU A 1 100 ? 17.264 -22.609 -30.448 1.00 35.76 100 GLU A N 1
ATOM 870 C CA . GLU A 1 100 ? 18.734 -22.557 -30.404 1.00 34.55 100 GLU A CA 1
ATOM 871 C C . GLU A 1 100 ? 19.297 -22.333 -31.779 1.00 35.14 100 GLU A C 1
ATOM 872 O O . GLU A 1 100 ? 18.913 -23.021 -32.756 1.00 35.42 100 GLU A O 1
ATOM 878 N N . HIS A 1 101 ? 20.243 -21.407 -31.873 1.00 35.08 101 HIS A N 1
ATOM 879 C CA . HIS A 1 101 ? 20.935 -21.216 -33.121 1.00 35.94 101 HIS A CA 1
ATOM 880 C C . HIS A 1 101 ? 22.403 -20.905 -32.903 1.00 37.00 101 HIS A C 1
ATOM 881 O O . HIS A 1 101 ? 22.774 -19.965 -32.154 1.00 37.04 101 HIS A O 1
ATOM 888 N N . ALA A 1 102 ? 23.228 -21.704 -33.567 1.00 37.92 102 ALA A N 1
ATOM 889 C CA . ALA A 1 102 ? 24.671 -21.622 -33.439 1.00 39.24 102 ALA A CA 1
ATOM 890 C C . ALA A 1 102 ? 25.229 -20.463 -34.264 1.00 41.22 102 ALA A C 1
ATOM 891 O O . ALA A 1 102 ? 25.009 -20.413 -35.505 1.00 40.95 102 ALA A O 1
ATOM 893 N N . ILE A 1 103 ? 25.987 -19.574 -33.599 1.00 42.60 103 ILE A N 1
ATOM 894 C CA . ILE A 1 103 ? 26.666 -18.483 -34.291 1.00 44.24 103 ILE A CA 1
ATOM 895 C C . ILE A 1 103 ? 28.098 -18.811 -34.711 1.00 46.52 103 ILE A C 1
ATOM 896 O O . ILE A 1 103 ? 28.993 -18.917 -33.884 1.00 46.42 103 ILE A O 1
ATOM 901 N N . ARG A 1 104 ? 28.301 -18.902 -36.025 1.00 49.15 104 ARG A N 1
ATOM 902 C CA . ARG A 1 104 ? 29.561 -19.364 -36.605 1.00 51.17 104 ARG A CA 1
ATOM 903 C C . ARG A 1 104 ? 30.538 -18.244 -37.032 1.00 51.42 104 ARG A C 1
ATOM 904 O O . ARG A 1 104 ? 31.698 -18.552 -37.313 1.00 52.19 104 ARG A O 1
ATOM 912 N N . ASN A 1 105 ? 30.091 -16.975 -37.085 1.00 51.23 105 ASN A N 1
ATOM 913 C CA . ASN A 1 105 ? 30.921 -15.826 -37.565 1.00 50.73 105 ASN A CA 1
ATOM 914 C C . ASN A 1 105 ? 30.524 -14.488 -36.971 1.00 50.77 105 ASN A C 1
ATOM 915 O O . ASN A 1 105 ? 29.361 -14.310 -36.555 1.00 50.67 105 ASN A O 1
ATOM 920 N N . THR A 1 106 ? 31.444 -13.519 -37.026 1.00 50.22 106 THR A N 1
ATOM 921 C CA . THR A 1 106 ? 31.206 -12.199 -36.424 1.00 49.72 106 THR A CA 1
ATOM 922 C C . THR A 1 106 ? 29.981 -11.426 -36.889 1.00 49.03 106 THR A C 1
ATOM 923 O O . THR A 1 106 ? 29.293 -10.823 -36.074 1.00 49.07 106 THR A O 1
ATOM 927 N N . LYS A 1 107 ? 29.712 -11.416 -38.187 1.00 48.86 107 LYS A N 1
ATOM 928 C CA . LYS A 1 107 ? 28.538 -10.713 -38.688 1.00 48.75 107 LYS A CA 1
ATOM 929 C C . LYS A 1 107 ? 27.297 -11.238 -38.017 1.00 47.92 107 LYS A C 1
ATOM 930 O O . LYS A 1 107 ? 26.580 -10.466 -37.390 1.00 48.02 107 LYS A O 1
ATOM 936 N N . ASP A 1 108 ? 27.065 -12.548 -38.130 1.00 46.93 108 ASP A N 1
ATOM 937 C CA . ASP A 1 108 ? 25.889 -13.163 -37.560 1.00 45.77 108 ASP A CA 1
ATOM 938 C C . ASP A 1 108 ? 25.746 -12.832 -36.090 1.00 45.04 108 ASP A C 1
ATOM 939 O O . ASP A 1 108 ? 24.622 -12.595 -35.608 1.00 45.48 108 ASP A O 1
ATOM 944 N N . TYR A 1 109 ? 26.880 -12.758 -35.397 1.00 43.68 109 TYR A N 1
ATOM 945 C CA . TYR A 1 109 ? 26.911 -12.460 -33.971 1.00 42.42 109 TYR A CA 1
ATOM 946 C C . TYR A 1 109 ? 26.332 -11.102 -33.697 1.00 42.92 109 TYR A C 1
ATOM 947 O O . TYR A 1 109 ? 25.400 -10.952 -32.894 1.00 43.25 109 TYR A O 1
ATOM 956 N N . ARG A 1 110 ? 26.897 -10.099 -34.359 1.00 43.14 110 ARG A N 1
ATOM 957 C CA . ARG A 1 110 ? 26.358 -8.745 -34.281 1.00 42.58 110 ARG A CA 1
ATOM 958 C C . ARG A 1 110 ? 24.886 -8.634 -34.698 1.00 42.51 110 ARG A C 1
ATOM 959 O O . ARG A 1 110 ? 24.146 -7.911 -34.026 1.00 43.13 110 ARG A O 1
ATOM 967 N N . HIS A 1 111 ? 24.443 -9.312 -35.761 1.00 40.92 111 HIS A N 1
ATOM 968 C CA . HIS A 1 111 ? 23.022 -9.204 -36.126 1.00 40.65 111 HIS A CA 1
ATOM 969 C C . HIS A 1 111 ? 22.202 -9.699 -34.957 1.00 39.67 111 HIS A C 1
ATOM 970 O O . HIS A 1 111 ? 21.145 -9.150 -34.631 1.00 39.31 111 HIS A O 1
ATOM 977 N N . HIS A 1 112 ? 22.695 -10.747 -34.311 1.00 38.83 112 HIS A N 1
ATOM 978 C CA . HIS A 1 112 ? 21.936 -11.295 -33.220 1.00 37.55 112 HIS A CA 1
ATOM 979 C C . HIS A 1 112 ? 22.085 -10.455 -31.961 1.00 37.54 112 HIS A C 1
ATOM 980 O O . HIS A 1 112 ? 21.127 -10.380 -31.207 1.00 38.67 112 HIS A O 1
ATOM 987 N N . VAL A 1 113 ? 23.221 -9.796 -31.724 1.00 36.81 113 VAL A N 1
ATOM 988 C CA . VAL A 1 113 ? 23.275 -8.947 -30.515 1.00 37.03 113 VAL A CA 1
ATOM 989 C C . VAL A 1 113 ? 22.310 -7.753 -30.714 1.00 37.45 113 VAL A C 1
ATOM 990 O O . VAL A 1 113 ? 21.559 -7.402 -29.810 1.00 38.18 113 VAL A O 1
ATOM 994 N N . ASP A 1 114 ? 22.343 -7.144 -31.897 1.00 36.86 114 ASP A N 1
ATOM 995 C CA . ASP A 1 114 ? 21.514 -6.023 -32.245 1.00 36.73 114 ASP A CA 1
ATOM 996 C C . ASP A 1 114 ? 20.060 -6.465 -32.055 1.00 37.53 114 ASP A C 1
ATOM 997 O O . ASP A 1 114 ? 19.240 -5.774 -31.390 1.00 37.56 114 ASP A O 1
ATOM 1002 N N . TYR A 1 115 ? 19.744 -7.620 -32.645 1.00 36.99 115 TYR A N 1
ATOM 1003 C CA . TYR A 1 115 ? 18.408 -8.143 -32.596 1.00 36.66 115 TYR A CA 1
ATOM 1004 C C . TYR A 1 115 ? 17.965 -8.202 -31.146 1.00 37.69 115 TYR A C 1
ATOM 1005 O O . TYR A 1 115 ? 16.798 -7.924 -30.819 1.00 38.05 115 TYR A O 1
ATOM 1014 N N . ILE A 1 116 ? 18.893 -8.586 -30.270 1.00 37.09 116 ILE A N 1
ATOM 1015 C CA . ILE A 1 116 ? 18.513 -8.681 -28.910 1.00 37.31 116 ILE A CA 1
ATOM 1016 C C . ILE A 1 116 ? 18.126 -7.308 -28.366 1.00 37.93 116 ILE A C 1
ATOM 1017 O O . ILE A 1 116 ? 17.004 -7.154 -27.877 1.00 37.57 116 ILE A O 1
ATOM 1022 N N . TYR A 1 117 ? 19.021 -6.325 -28.508 1.00 37.45 117 TYR A N 1
ATOM 1023 C CA . TYR A 1 117 ? 18.800 -5.005 -27.934 1.00 37.84 117 TYR A CA 1
ATOM 1024 C C . TYR A 1 117 ? 17.665 -4.230 -28.610 1.00 37.89 117 TYR A C 1
ATOM 1025 O O . TYR A 1 117 ? 17.028 -3.402 -27.966 1.00 38.16 117 TYR A O 1
ATOM 1034 N N . ILE A 1 118 ? 17.410 -4.494 -29.888 1.00 37.76 118 ILE A N 1
ATOM 1035 C CA . ILE A 1 118 ? 16.280 -3.887 -30.588 1.00 37.77 118 ILE A CA 1
ATOM 1036 C C . ILE A 1 118 ? 14.940 -4.487 -30.200 1.00 38.13 118 ILE A C 1
ATOM 1037 O O . ILE A 1 118 ? 13.885 -3.909 -30.435 1.00 38.54 118 ILE A O 1
ATOM 1042 N N . ASN A 1 119 ? 14.977 -5.666 -29.621 1.00 38.42 119 ASN A N 1
ATOM 1043 C CA . ASN A 1 119 ? 13.756 -6.413 -29.473 1.00 38.36 119 ASN A CA 1
ATOM 1044 C C . ASN A 1 119 ? 12.641 -5.641 -28.724 1.00 38.60 119 ASN A C 1
ATOM 1045 O O . ASN A 1 119 ? 11.487 -5.595 -29.176 1.00 37.43 119 ASN A O 1
ATOM 1050 N N . PRO A 1 120 ? 12.993 -5.011 -27.588 1.00 38.93 120 PRO A N 1
ATOM 1051 C CA . PRO A 1 120 ? 11.919 -4.332 -26.829 1.00 39.12 120 PRO A CA 1
ATOM 1052 C C . PRO A 1 120 ? 11.147 -3.384 -27.725 1.00 40.58 120 PRO A C 1
ATOM 1053 O O . PRO A 1 120 ? 9.954 -3.099 -27.476 1.00 41.30 120 PRO A O 1
ATOM 1057 N N . VAL A 1 121 ? 11.808 -2.933 -28.792 1.00 41.30 121 VAL A N 1
ATOM 1058 C CA . VAL A 1 121 ? 11.219 -1.938 -29.687 1.00 41.70 121 VAL A CA 1
ATOM 1059 C C . VAL A 1 121 ? 10.389 -2.671 -30.701 1.00 42.32 121 VAL A C 1
ATOM 1060 O O . VAL A 1 121 ? 9.244 -2.330 -30.902 1.00 43.33 121 VAL A O 1
ATOM 1064 N N . LYS A 1 122 ? 10.946 -3.689 -31.333 1.00 43.03 122 LYS A N 1
ATOM 1065 C CA . LYS A 1 122 ? 10.135 -4.557 -32.211 1.00 43.94 122 LYS A CA 1
ATOM 1066 C C . LYS A 1 122 ? 8.833 -5.011 -31.535 1.00 44.43 122 LYS A C 1
ATOM 1067 O O . LYS A 1 122 ? 7.824 -5.135 -32.181 1.00 44.53 122 LYS A O 1
ATOM 1073 N N . HIS A 1 123 ? 8.849 -5.237 -30.232 1.00 45.66 123 HIS A N 1
ATOM 1074 C CA . HIS A 1 123 ? 7.683 -5.808 -29.605 1.00 47.48 123 HIS A CA 1
ATOM 1075 C C . HIS A 1 123 ? 6.674 -4.737 -29.153 1.00 48.78 123 HIS A C 1
ATOM 1076 O O . HIS A 1 123 ? 5.564 -5.065 -28.679 1.00 48.50 123 HIS A O 1
ATOM 1083 N N . GLY A 1 124 ? 7.066 -3.470 -29.309 1.00 49.46 124 GLY A N 1
ATOM 1084 C CA . GLY A 1 124 ? 6.174 -2.339 -29.064 1.00 50.55 124 GLY A CA 1
ATOM 1085 C C . GLY A 1 124 ? 6.213 -1.814 -27.645 1.00 51.49 124 GLY A C 1
ATOM 1086 O O . GLY A 1 124 ? 5.440 -0.930 -27.288 1.00 52.18 124 GLY A O 1
ATOM 1087 N N . TRP A 1 125 ? 7.100 -2.357 -26.822 1.00 51.94 125 TRP A N 1
ATOM 1088 C CA . TRP A 1 125 ? 7.227 -1.878 -25.454 1.00 52.45 125 TRP A CA 1
ATOM 1089 C C . TRP A 1 125 ? 7.767 -0.457 -25.374 1.00 52.50 125 TRP A C 1
ATOM 1090 O O . TRP A 1 125 ? 7.284 0.328 -24.571 1.00 52.76 125 TRP A O 1
ATOM 1101 N N . VAL A 1 126 ? 8.771 -0.130 -26.188 1.00 52.50 126 VAL A N 1
ATOM 1102 C CA . VAL A 1 126 ? 9.447 1.176 -26.099 1.00 52.14 126 VAL A CA 1
ATOM 1103 C C . VAL A 1 126 ? 9.766 1.752 -2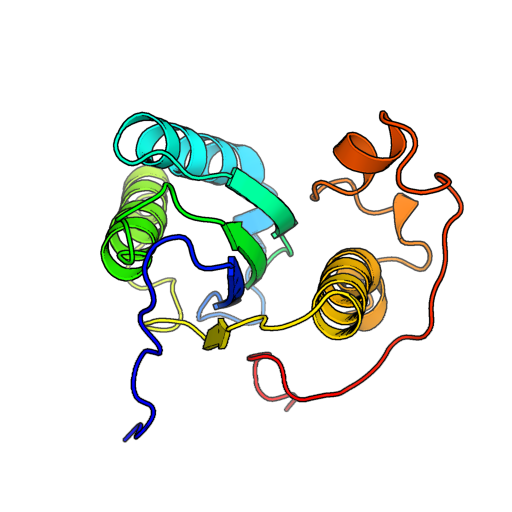7.479 1.00 52.27 126 VAL A C 1
ATOM 1104 O O . VAL A 1 126 ? 9.771 1.035 -28.455 1.00 52.27 126 VAL A O 1
ATOM 1108 N N . LYS A 1 127 ? 10.017 3.051 -27.577 1.00 53.22 127 LYS A N 1
ATOM 1109 C CA . LYS A 1 127 ? 10.330 3.609 -28.896 1.00 54.10 127 LYS A CA 1
ATOM 1110 C C . LYS A 1 127 ? 11.848 3.716 -29.097 1.00 52.96 127 LYS A C 1
ATOM 1111 O O . LYS A 1 127 ? 12.316 3.886 -30.220 1.00 52.21 127 LYS A O 1
ATOM 1117 N N . GLN A 1 128 ? 12.589 3.554 -27.999 1.00 51.95 128 GLN A N 1
ATOM 1118 C CA . GLN A 1 128 ? 14.038 3.706 -27.976 1.00 51.38 128 GLN A CA 1
ATOM 1119 C C . GLN A 1 128 ? 14.721 2.630 -27.137 1.00 50.40 128 GLN A C 1
ATOM 1120 O O . GLN A 1 128 ? 14.354 2.411 -25.988 1.00 50.03 128 GLN A O 1
ATOM 1126 N N . VAL A 1 129 ? 15.733 1.973 -27.706 1.00 49.08 129 VAL A N 1
ATOM 1127 C CA . VAL A 1 129 ? 16.280 0.797 -27.042 1.00 47.49 129 VAL A CA 1
ATOM 1128 C C . VAL A 1 129 ? 16.822 1.128 -25.684 1.00 47.10 129 VAL A C 1
ATOM 1129 O O . VAL A 1 129 ? 16.885 0.253 -24.845 1.00 47.71 129 VAL A O 1
ATOM 1133 N N . SER A 1 130 ? 17.219 2.369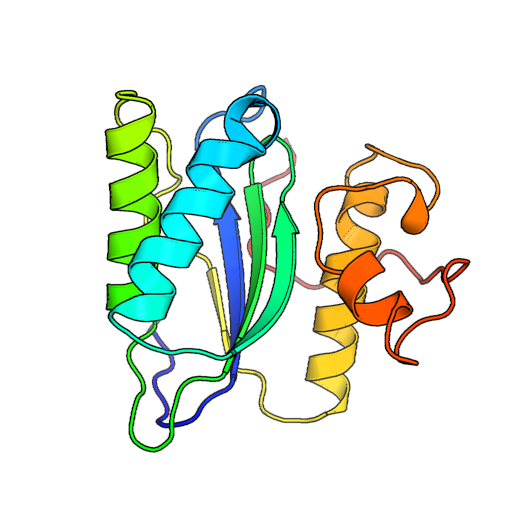 -25.443 1.00 46.50 130 SER A N 1
ATOM 1134 C CA . SER A 1 130 ? 17.759 2.668 -24.114 1.00 46.06 130 SER A CA 1
ATOM 1135 C C . SER A 1 130 ? 16.644 2.879 -23.075 1.00 46.28 130 SER A C 1
ATOM 1136 O O . SER A 1 130 ? 16.918 2.922 -21.865 1.00 46.78 130 SER A O 1
ATOM 1139 N N . ASP A 1 131 ? 15.403 3.001 -23.527 1.00 46.25 131 ASP A N 1
ATOM 1140 C CA . ASP A 1 131 ? 14.280 3.082 -22.589 1.00 47.50 131 ASP A CA 1
ATOM 1141 C C . ASP A 1 131 ? 14.052 1.793 -21.829 1.00 48.27 131 ASP A C 1
ATOM 1142 O O . ASP A 1 131 ? 13.500 1.841 -20.736 1.00 49.30 131 ASP A O 1
ATOM 1147 N N . TRP A 1 132 ? 14.487 0.658 -22.378 1.00 48.39 132 TRP A N 1
ATOM 1148 C CA . TRP A 1 132 ? 14.280 -0.637 -21.724 1.00 49.20 132 TRP A CA 1
ATOM 1149 C C . TRP A 1 132 ? 15.407 -1.029 -20.780 1.00 49.97 132 TRP A C 1
ATOM 1150 O O . TRP A 1 132 ? 16.542 -1.272 -21.224 1.00 50.84 132 TRP A O 1
ATOM 1161 N N . PRO A 1 133 ? 15.097 -1.088 -19.472 1.00 50.01 133 PRO A N 1
ATOM 1162 C CA . PRO A 1 133 ? 16.088 -1.424 -18.448 1.00 49.80 133 PRO A CA 1
ATOM 1163 C C . PRO A 1 133 ? 16.389 -2.893 -18.323 1.00 49.64 133 PRO A C 1
ATOM 1164 O O . PRO A 1 133 ? 17.374 -3.260 -17.701 1.00 49.18 133 PRO A O 1
ATOM 1168 N N . PHE A 1 134 ? 15.539 -3.734 -18.894 1.00 50.01 134 PHE A N 1
ATOM 1169 C CA . PHE A 1 134 ? 15.627 -5.170 -18.633 1.00 49.64 134 PHE A CA 1
ATOM 1170 C C . PHE A 1 134 ? 16.526 -5.874 -19.635 1.00 49.61 134 PHE A C 1
ATOM 1171 O O . PHE A 1 134 ? 16.076 -6.779 -20.346 1.00 51.08 134 PHE A O 1
ATOM 1179 N N . SER A 1 135 ? 17.785 -5.471 -19.712 1.00 48.34 135 SER A N 1
ATOM 1180 C CA . SER A 1 135 ? 18.703 -6.114 -20.637 1.00 47.81 135 SER A CA 1
ATOM 1181 C C . SER A 1 135 ? 20.153 -5.801 -20.311 1.00 47.08 135 SER A C 1
ATOM 1182 O O . SER A 1 135 ? 20.422 -4.999 -19.429 1.00 47.18 135 SER A O 1
ATOM 1185 N N . THR A 1 136 ? 21.077 -6.414 -21.042 1.00 45.94 136 THR A N 1
ATOM 1186 C CA . THR A 1 136 ? 22.481 -6.119 -20.886 1.00 45.61 136 THR A CA 1
ATOM 1187 C C . THR A 1 136 ? 22.943 -4.919 -21.748 1.00 46.09 136 THR A C 1
ATOM 1188 O O . THR A 1 136 ? 24.161 -4.649 -21.885 1.00 44.86 136 THR A O 1
ATOM 1192 N N . PHE A 1 137 ? 21.977 -4.210 -22.335 1.00 46.59 137 PHE A N 1
ATOM 1193 C CA . PHE A 1 137 ? 22.321 -3.075 -23.190 1.00 47.12 137 PHE A CA 1
ATOM 1194 C C . PHE A 1 137 ? 23.153 -2.064 -22.426 1.00 47.50 137 PHE A C 1
ATOM 1195 O O . PHE A 1 137 ? 24.251 -1.719 -22.831 1.00 47.79 137 PHE A O 1
ATOM 1203 N N . HIS A 1 138 ? 22.608 -1.603 -21.309 1.00 48.67 138 HIS A N 1
ATOM 1204 C CA . HIS A 1 138 ? 23.331 -0.752 -20.331 1.00 49.37 138 HIS A CA 1
ATOM 1205 C C . HIS A 1 138 ? 24.649 -1.347 -19.804 1.00 49.13 138 HIS A C 1
ATOM 1206 O O . HIS A 1 138 ? 25.638 -0.652 -19.760 1.00 49.21 138 HIS A O 1
ATOM 1213 N N . ARG A 1 139 ? 24.696 -2.627 -19.449 1.00 49.30 139 ARG A N 1
ATOM 1214 C CA . ARG A 1 139 ? 25.996 -3.192 -19.161 1.00 49.93 139 ARG A CA 1
ATOM 1215 C C . ARG A 1 139 ? 26.953 -2.881 -20.321 1.00 50.96 139 ARG A C 1
ATOM 1216 O O . ARG A 1 139 ? 28.106 -2.505 -20.080 1.00 51.84 139 ARG A O 1
ATOM 1224 N N . ASP A 1 140 ? 26.474 -3.008 -21.561 1.00 51.45 140 ASP A N 1
ATOM 1225 C CA . ASP A 1 140 ? 27.331 -2.916 -22.740 1.00 51.81 140 ASP A CA 1
ATOM 1226 C C . ASP A 1 140 ? 27.695 -1.498 -23.101 1.00 52.55 140 ASP A C 1
ATOM 1227 O O . ASP A 1 140 ? 28.818 -1.258 -23.550 1.00 52.60 140 ASP A O 1
ATOM 1232 N N . VAL A 1 141 ? 26.755 -0.567 -22.915 1.00 53.11 141 VAL A N 1
ATOM 1233 C CA . VAL A 1 141 ? 27.016 0.873 -23.022 1.00 54.13 141 VAL A CA 1
ATOM 1234 C C . VAL A 1 141 ? 28.064 1.319 -22.005 1.00 55.62 141 VAL A C 1
ATOM 1235 O O . VAL A 1 141 ? 28.804 2.265 -22.254 1.00 55.37 141 VAL A O 1
ATOM 1239 N N . ALA A 1 142 ? 28.093 0.648 -20.852 1.00 57.25 142 ALA A N 1
ATOM 1240 C CA . ALA A 1 142 ? 29.001 0.969 -19.765 1.00 58.60 142 ALA A CA 1
ATOM 1241 C C . ALA A 1 142 ? 30.420 0.445 -20.006 1.00 59.19 142 ALA A C 1
ATOM 1242 O O . ALA A 1 142 ? 31.366 0.942 -19.396 1.00 59.71 142 ALA A O 1
ATOM 1244 N N . ARG A 1 143 ? 30.602 -0.529 -20.890 1.00 60.03 143 ARG A N 1
ATOM 1245 C CA . ARG A 1 143 ? 31.893 -0.525 -21.595 1.00 61.05 143 ARG A CA 1
ATOM 1246 C C . ARG A 1 143 ? 31.696 0.272 -22.870 1.00 59.86 143 ARG A C 1
ATOM 1247 O O . ARG A 1 143 ? 30.667 0.895 -23.047 1.00 60.16 143 ARG A O 1
ATOM 1255 N N . GLY A 1 144 ? 32.663 0.293 -23.760 1.00 59.10 144 GLY A N 1
ATOM 1256 C CA . GLY A 1 144 ? 32.492 1.147 -24.941 1.00 58.29 144 GLY A CA 1
ATOM 1257 C C . GLY A 1 144 ? 31.969 0.390 -26.134 1.00 57.26 144 GLY A C 1
ATOM 1258 O O . GLY A 1 144 ? 32.521 0.494 -27.232 1.00 57.43 144 GLY A O 1
ATOM 1259 N N . LEU A 1 145 ? 30.910 -0.380 -25.902 1.00 56.55 145 LEU A N 1
ATOM 1260 C CA . LEU A 1 145 ? 30.347 -1.261 -26.905 1.00 55.56 145 LEU A CA 1
ATOM 1261 C C . LEU A 1 145 ? 29.296 -0.582 -27.744 1.00 54.34 145 LEU A C 1
ATOM 1262 O O . LEU A 1 145 ? 29.395 -0.571 -28.979 1.00 53.76 145 LEU A O 1
ATOM 1267 N N . TYR A 1 146 ? 28.303 -0.009 -27.066 1.00 52.70 146 TYR A N 1
ATOM 1268 C CA . TYR A 1 146 ? 27.208 0.697 -27.749 1.00 51.71 146 TYR A CA 1
ATOM 1269 C C . TYR A 1 146 ? 26.987 2.134 -27.258 1.00 50.42 146 TYR A C 1
ATOM 1270 O O . TYR A 1 146 ? 26.978 2.372 -26.050 1.00 49.83 146 TYR A O 1
ATOM 1279 N N . PRO A 1 147 ? 26.732 3.069 -28.194 1.00 49.63 147 PRO A N 1
ATOM 1280 C CA . PRO A 1 147 ? 26.306 4.389 -27.734 1.00 49.11 147 PRO A CA 1
ATOM 1281 C C . PRO A 1 147 ? 24.899 4.290 -27.084 1.00 49.40 147 PRO A C 1
ATOM 1282 O O . PRO A 1 147 ? 23.959 3.702 -27.646 1.00 48.69 147 PRO A O 1
ATOM 1286 N N . ILE A 1 148 ? 24.756 4.866 -25.904 1.00 49.48 148 ILE A N 1
ATOM 128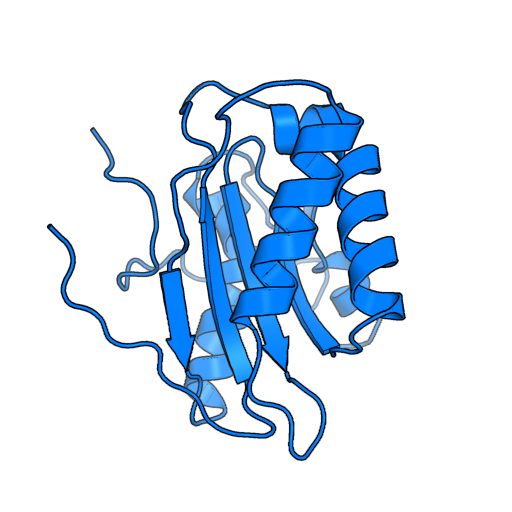7 C CA . ILE A 1 148 ? 23.493 4.882 -25.206 1.00 48.75 148 ILE A CA 1
ATOM 1288 C C . ILE A 1 148 ? 22.336 5.221 -26.151 1.00 48.69 148 ILE A C 1
ATOM 1289 O O . ILE A 1 148 ? 21.254 4.681 -26.001 1.00 49.03 148 ILE A O 1
ATOM 1294 N N . ASP A 1 149 ? 22.570 6.065 -27.157 1.00 48.75 149 ASP A N 1
ATOM 1295 C CA . ASP A 1 149 ? 21.482 6.502 -28.066 1.00 49.15 149 ASP A CA 1
ATOM 1296 C C . ASP A 1 149 ? 21.324 5.635 -29.313 1.00 49.19 149 ASP A C 1
ATOM 1297 O O . ASP A 1 149 ? 20.574 5.985 -30.235 1.00 49.02 149 ASP A O 1
ATOM 1302 N N . TRP A 1 150 ? 22.019 4.505 -29.322 1.00 49.18 150 TRP A N 1
ATOM 1303 C CA . TRP A 1 150 ? 21.916 3.537 -30.394 1.00 49.26 150 TRP A CA 1
ATOM 1304 C C . TRP A 1 150 ? 20.485 3.244 -30.868 1.00 49.75 150 TRP A C 1
ATOM 1305 O O . TRP A 1 150 ? 19.510 3.163 -30.089 1.00 48.84 150 TRP A O 1
ATOM 1316 N N . ALA A 1 151 ? 20.380 3.128 -32.187 1.00 50.12 151 ALA A N 1
ATOM 1317 C CA . ALA A 1 151 ? 19.169 2.684 -32.814 1.00 51.09 151 ALA A CA 1
ATOM 1318 C C . ALA A 1 151 ? 19.607 1.701 -33.890 1.00 51.59 151 ALA A C 1
ATOM 1319 O O . ALA A 1 151 ? 20.805 1.617 -34.192 1.00 51.65 151 ALA A O 1
ATOM 1321 N N . GLY A 1 152 ? 18.645 0.951 -34.451 1.00 51.94 152 GLY A N 1
ATOM 1322 C CA . GLY A 1 152 ? 18.923 -0.022 -3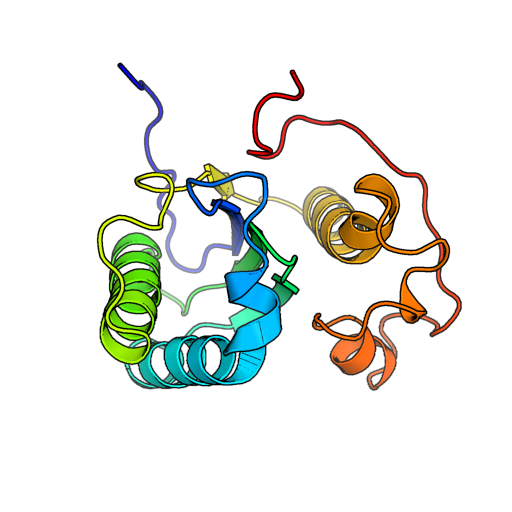5.512 1.00 51.53 152 GLY A CA 1
ATOM 1323 C C . GLY A 1 152 ? 17.658 -0.500 -36.161 1.00 51.53 152 GLY A C 1
ATOM 1324 O O . GLY A 1 152 ? 16.593 -0.393 -35.572 1.00 51.15 152 GLY A O 1
ATOM 1325 N N . ASP A 1 153 ? 17.765 -1.018 -37.380 1.00 51.99 153 ASP A N 1
ATOM 1326 C CA . ASP A 1 153 ? 16.588 -1.507 -38.101 1.00 52.46 153 ASP A CA 1
ATOM 1327 C C . ASP A 1 153 ? 15.915 -2.644 -37.320 1.00 52.00 153 ASP A C 1
ATOM 1328 O O . ASP A 1 153 ? 16.584 -3.557 -36.856 1.00 52.57 153 ASP A O 1
ATOM 1333 N N . VAL A 1 154 ? 14.598 -2.615 -37.196 1.00 51.85 154 VAL A N 1
ATOM 1334 C CA . 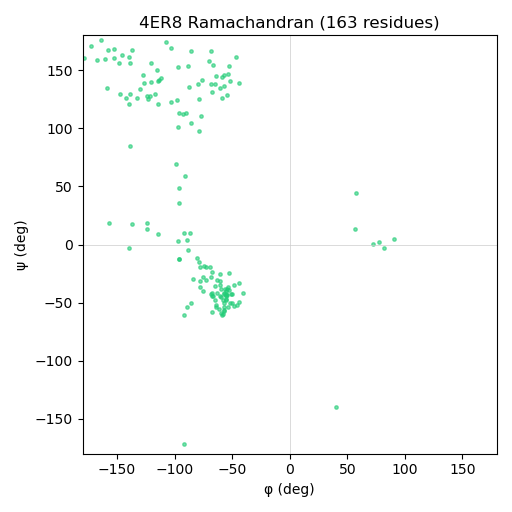VAL A 1 154 ? 13.850 -3.775 -36.681 1.00 51.36 154 VAL A CA 1
ATOM 1335 C C . VAL A 1 154 ? 13.725 -4.841 -37.783 1.00 51.86 154 VAL A C 1
ATOM 1336 O O . VAL A 1 154 ? 13.017 -4.618 -38.755 1.00 52.60 154 VAL A O 1
ATOM 1340 N N . THR A 1 155 ? 14.408 -5.980 -37.650 1.00 52.29 155 THR A N 1
ATOM 1341 C CA . THR A 1 155 ? 14.354 -7.055 -38.677 1.00 52.54 155 THR A CA 1
ATOM 1342 C C . THR A 1 155 ? 13.467 -8.281 -38.309 1.00 53.69 155 THR A C 1
ATOM 1343 O O . THR A 1 155 ? 13.037 -8.458 -37.157 1.00 52.99 155 THR A O 1
ATOM 1347 N N . ASP A 1 156 ? 13.226 -9.145 -39.298 1.00 55.56 156 ASP A N 1
ATOM 1348 C CA . ASP A 1 156 ? 12.373 -10.313 -39.112 1.00 56.92 156 ASP A CA 1
ATOM 1349 C C . ASP A 1 156 ? 12.912 -11.714 -39.412 1.00 56.86 156 ASP A C 1
ATOM 1350 O O . ASP A 1 156 ? 12.097 -12.636 -39.557 1.00 57.80 156 ASP A O 1
ATOM 1355 N N . PHE A 1 157 ? 14.227 -11.936 -39.490 1.00 56.31 157 PHE A N 1
ATOM 1356 C CA . PHE A 1 157 ? 14.674 -13.314 -39.715 1.00 55.85 157 PHE A CA 1
ATOM 1357 C C . PHE A 1 157 ? 14.105 -14.147 -38.581 1.00 55.31 157 PHE A C 1
ATOM 1358 O O . PHE A 1 157 ? 13.935 -13.659 -37.480 1.00 55.95 157 PHE A O 1
ATOM 1366 N N . SER A 1 158 ? 13.751 -15.389 -38.870 1.00 54.92 158 SER A N 1
ATOM 1367 C CA . SER A 1 158 ? 13.135 -16.280 -37.899 1.00 53.41 158 SER A CA 1
ATOM 1368 C C . SER A 1 158 ? 14.112 -16.580 -36.759 1.00 51.91 158 SER A C 1
ATOM 1369 O O . SER A 1 158 ? 15.278 -16.826 -37.006 1.00 51.62 158 SER A O 1
ATOM 1372 N N . ALA A 1 159 ? 13.601 -16.581 -35.525 1.00 50.01 159 ALA A N 1
ATOM 1373 C CA . ALA A 1 159 ? 14.402 -16.339 -34.325 1.00 48.12 159 ALA A CA 1
ATOM 1374 C C . ALA A 1 159 ? 13.738 -16.932 -33.067 1.00 47.53 159 ALA A C 1
ATOM 1375 O O . ALA A 1 159 ? 14.029 -16.518 -31.941 1.00 47.64 159 ALA A O 1
ATOM 1377 N N . GLY A 1 160 ? 12.816 -17.860 -33.260 1.00 46.16 160 GLY A N 1
ATOM 1378 C CA . GLY A 1 160 ? 12.133 -18.483 -32.157 1.00 45.73 160 GLY A CA 1
ATOM 1379 C C . GLY A 1 160 ? 10.969 -17.724 -31.558 1.00 45.84 160 GLY A C 1
ATOM 1380 O O . GLY A 1 160 ? 10.321 -18.237 -30.640 1.00 44.44 160 GLY A O 1
ATOM 1381 N N . GLU A 1 161 ? 10.686 -16.506 -32.040 1.00 46.04 161 GLU A N 1
ATOM 1382 C CA . GLU A 1 161 ? 9.503 -15.766 -31.525 1.00 46.33 161 GLU A CA 1
ATOM 1383 C C . GLU A 1 161 ? 8.184 -16.567 -31.610 1.00 47.18 161 GLU A C 1
ATOM 1384 O O . GLU A 1 161 ? 7.969 -17.381 -32.535 1.00 45.79 161 GLU A O 1
ATOM 1390 N N . ARG A 1 162 ? 7.307 -16.325 -30.627 1.00 48.74 162 ARG A N 1
ATOM 1391 C CA . ARG A 1 162 ? 5.952 -16.862 -30.655 1.00 49.94 162 ARG A CA 1
ATOM 1392 C C . ARG A 1 162 ? 5.213 -16.389 -31.910 1.00 51.39 162 ARG A C 1
ATOM 1393 O O . ARG A 1 162 ? 5.451 -15.272 -32.397 1.00 51.15 162 ARG A O 1
ATOM 1401 N N . ILE A 1 163 ? 4.378 -17.277 -32.450 1.00 53.33 163 ILE A N 1
ATOM 1402 C CA . ILE A 1 163 ? 3.510 -16.985 -33.590 1.00 56.15 163 ILE A CA 1
ATOM 1403 C C . ILE A 1 163 ? 2.655 -15.750 -33.289 1.00 57.87 163 ILE A C 1
ATOM 1404 O O . ILE A 1 163 ? 2.035 -15.674 -32.219 1.00 57.64 163 ILE A O 1
ATOM 1409 N N . ILE A 1 164 ? 2.654 -14.769 -34.200 1.00 60.36 164 ILE A N 1
ATOM 1410 C CA . ILE A 1 164 ? 1.800 -13.574 -34.032 1.00 62.66 164 ILE A CA 1
ATOM 1411 C C . ILE A 1 164 ? 0.416 -13.866 -34.596 1.00 63.78 164 ILE A C 1
ATOM 1412 O O . ILE A 1 164 ? 0.213 -13.926 -35.815 1.00 63.40 164 ILE A O 1
ATOM 1417 N N . SER A 1 165 ? -0.525 -14.089 -33.689 1.00 65.43 165 SER A N 1
ATOM 1418 C CA . SER A 1 165 ? -1.919 -14.263 -34.074 1.00 67.17 165 SER A CA 1
ATOM 1419 C C . SER A 1 165 ? -2.837 -13.233 -33.374 1.00 67.75 165 SER A C 1
ATOM 1420 O O . SER A 1 165 ? -2.748 -12.016 -33.620 1.00 68.18 165 SER A O 1
#

GO terms:
  GO:0000014 single-stranded DNA endonuclease activity (F, IDA)
  GO:0000405 bubble DNA binding (F, IDA)
  GO:0003677 DNA binding (F, IDA)
  GO:0003697 single-stranded DNA binding (F, IDA)
  GO:0032448 DNA hairpin binding (F, IDA)
  GO:0043565 sequence-specific DNA binding (F, IDA)
  GO:0006310 DNA recombination (P, IDA)

Organism: Escherichia coli (strain K12) (NCBI:txid83333)

Secondary structure (DSSP, 8-state):
---------TT-EEEEEEEBS-TT--HHHHTHHHHHHHHHHHHHHS--EEEEEEE-SSEEEEEEEPPTT---HHHHHHHHHHHHHHHTT-SS-BPSS-EEEE--SHHHHHHHHHHHHHHHHHTTS-SSGGG--SBSHHHHHHTTSS-TT-------S--SPPP--

B-factor: mean 54.11, std 18.32, range [23.58, 125.1]

Solvent-accessible surface area: 9595 Å² total; per-residue (Å²): 218,66,142,102,218,24,105,110,95,130,23,11,29,0,0,0,2,1,5,2,126,87,89,206,20,92,29,0,23,98,51,45,96,61,0,110,118,5,15,79,109,4,71,167,96,90,80,9,109,34,22,0,10,0,6,0,2,14,2,0,0,0,0,0,36,4,47,158,43,36,44,45,0,38,14,6,2,143,37,0,23,106,50,0,38,148,54,20,44,91,174,111,20,23,85,78,123,24,99,24,45,5,20,141,76,84,159,30,64,148,107,11,7,38,10,0,2,11,1,2,39,57,68,65,108,18,169,78,8,26,72,22,83,44,20,22,1,67,121,11,39,93,193,80,112,29,74,97,104,41,69,37,125,69,65,116,80,93,4,24,49,48,137,174,136

Nearest PDB structures (foldseek):
  4er8-assembly1_A  TM=1.006E+00  e=1.858E-34  Escherichia coli K-12
  2xo6-assembly1_D  TM=6.613E-01  e=7.282E-06  Deinococcus radiodurans
  2xma-assembly1_B  TM=6.582E-01  e=6.856E-06  Deinococcus radiodurans
  2f5g-assembly1_B  TM=6.201E-01  e=7.282E-06  Saccharolobus solfataricus
  2xqc-assembly1_A  TM=6.535E-01  e=1.911E-05  Deinococcus radiodurans

InterPro domains:
  IPR002686 Transposase IS200-like [SM01321] (9-119)
  IPR036515 Transposase IS200-like superfamily [G3DSA:3.30.70.1290] (1-165)
  IPR036515 Transposase IS200-like superfamily [SSF143422] (1-125)
  IPR052715 REP-associated tyrosine transposase [PTHR36966] (2-153)

Foldseek 3Di:
DDDDDDDFDFQFKKKKKWWWPDPPAQCCPVVVPLLVVLLVVLCVVAPWDWPKKFDGRTMIMTMITHDGPDRDVPVSVVSSVVSSCVVVVPPRTIDPDIDMDTDDDDVVVVVRRLQRLCVCCVVPNDVFSLVDPGICPVVQVVPVRDPSRDDDDNDDDDRGDDDDD

Sequence (165 aa):
MSEYRRYYIKGGTWFFTVNLRNRRSQLLTTQYQMLRHAIIKVKRDRPFEINAWVVLPEHMHCIWTLPEGDDDFSSRWREIKKQFTHACGLKNIWQPRFWEHAIRNTKDYRHHVDYIYINPVKHGWVKQVSDWPFSTFHRDVARGLYPIDWAGDVTDFSAGERIIS